Protein AF-G8X492-F1 (afdb_monomer_lite)

Foldseek 3Di:
DLVVLQPPDHPDPLSVLLVVLVVCLVVDQAPVSVVVSVVSLVVSCVVCVCVQVDWDADPVPRDIDGPSPSSNVSSVVVVVCVVPSCPPHPPPPPPPPD

Structure (mmCIF, N/CA/C/O backbone):
data_AF-G8X492-F1
#
_entry.id   AF-G8X492-F1
#
loop_
_atom_site.group_PDB
_atom_site.id
_atom_site.type_symbol
_atom_site.label_atom_id
_atom_site.label_alt_id
_atom_site.label_comp_id
_atom_site.label_asym_id
_atom_site.label_entity_id
_atom_site.label_seq_id
_atom_site.pdbx_PDB_ins_code
_atom_site.Cartn_x
_atom_site.Cartn_y
_atom_site.Cartn_z
_atom_site.occupancy
_atom_site.B_iso_or_equiv
_atom_site.auth_seq_id
_atom_site.auth_comp_id
_atom_site.auth_asym_id
_atom_site.auth_atom_id
_atom_site.pdbx_PDB_model_num
ATOM 1 N N . MET A 1 1 ? 6.246 -8.115 9.276 1.00 49.22 1 MET A N 1
ATOM 2 C CA . MET A 1 1 ? 6.702 -8.808 8.047 1.00 49.22 1 MET A CA 1
ATOM 3 C C . MET A 1 1 ? 6.786 -7.897 6.802 1.00 49.22 1 MET A C 1
ATOM 5 O O . MET A 1 1 ? 7.782 -7.997 6.102 1.00 49.22 1 MET A O 1
ATOM 9 N N . CYS A 1 2 ? 5.858 -6.963 6.514 1.00 55.06 2 CYS A N 1
ATOM 10 C CA . CYS A 1 2 ? 5.910 -6.137 5.277 1.00 55.06 2 CYS A CA 1
ATOM 11 C C . CYS A 1 2 ? 7.048 -5.096 5.175 1.00 55.06 2 CYS A C 1
ATOM 13 O O . CYS A 1 2 ? 7.421 -4.726 4.067 1.00 55.06 2 CYS A O 1
ATOM 15 N N . ARG A 1 3 ? 7.642 -4.641 6.289 1.00 53.12 3 ARG A N 1
ATOM 16 C CA . ARG A 1 3 ? 8.747 -3.654 6.269 1.00 53.12 3 ARG A CA 1
ATOM 17 C C . ARG A 1 3 ? 10.011 -4.135 5.547 1.00 53.12 3 ARG A C 1
ATOM 19 O O . ARG A 1 3 ? 10.758 -3.299 5.075 1.00 53.12 3 ARG A O 1
ATOM 26 N N . ILE A 1 4 ? 10.238 -5.447 5.444 1.00 57.88 4 ILE A N 1
ATOM 27 C CA . ILE A 1 4 ? 11.383 -6.013 4.700 1.00 57.88 4 ILE A CA 1
ATOM 28 C C . ILE A 1 4 ? 11.210 -5.781 3.193 1.00 57.88 4 ILE A C 1
ATOM 30 O O . ILE A 1 4 ? 12.170 -5.606 2.451 1.00 57.88 4 ILE A O 1
ATOM 34 N N . TRP A 1 5 ? 9.957 -5.762 2.747 1.00 59.66 5 TRP A N 1
ATOM 35 C CA . TRP A 1 5 ? 9.585 -5.707 1.342 1.00 59.66 5 TRP A CA 1
ATOM 36 C C . TRP A 1 5 ? 9.335 -4.279 0.850 1.00 59.66 5 TRP A C 1
ATOM 38 O O . TRP A 1 5 ? 9.206 -4.054 -0.347 1.00 59.66 5 TRP A O 1
ATOM 48 N N . LEU A 1 6 ? 9.294 -3.303 1.755 1.00 61.00 6 LEU A N 1
ATOM 49 C CA . LEU A 1 6 ? 9.253 -1.885 1.426 1.00 61.00 6 LEU A CA 1
ATOM 50 C C . LEU A 1 6 ? 10.595 -1.282 1.813 1.00 61.00 6 LEU A C 1
ATOM 52 O O . LEU A 1 6 ? 10.956 -1.259 2.985 1.00 61.00 6 LEU A O 1
ATOM 56 N N . THR A 1 7 ? 11.336 -0.790 0.822 1.00 63.31 7 THR A N 1
ATOM 57 C CA . THR A 1 7 ? 12.597 -0.079 1.051 1.00 63.31 7 THR A CA 1
ATOM 58 C C . THR A 1 7 ? 12.415 1.006 2.111 1.00 63.31 7 THR A C 1
ATOM 60 O O . THR A 1 7 ? 11.393 1.697 2.120 1.00 63.31 7 THR A O 1
ATOM 63 N N . ALA A 1 8 ? 13.419 1.199 2.974 1.00 60.09 8 ALA A N 1
ATOM 64 C CA . ALA A 1 8 ? 13.394 2.243 4.001 1.00 60.09 8 ALA A CA 1
ATOM 65 C C . ALA A 1 8 ? 13.076 3.629 3.407 1.00 60.09 8 ALA A C 1
ATOM 67 O O . ALA A 1 8 ? 12.309 4.379 4.019 1.00 60.09 8 ALA A O 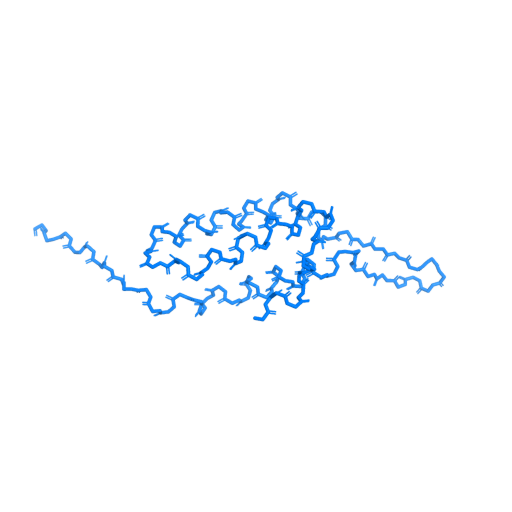1
ATOM 68 N N . ASN A 1 9 ? 13.569 3.877 2.184 1.00 60.59 9 ASN A N 1
ATOM 69 C CA . ASN A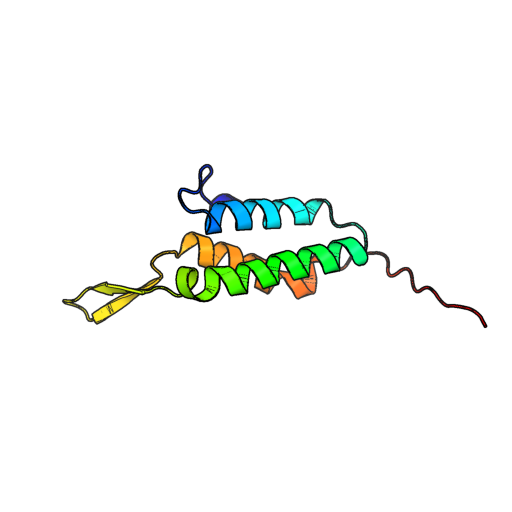 1 9 ? 13.316 5.054 1.359 1.00 60.59 9 ASN A CA 1
ATOM 70 C C . ASN A 1 9 ? 12.694 4.672 -0.009 1.00 60.59 9 ASN A C 1
ATOM 72 O O . ASN A 1 9 ? 13.425 4.419 -0.971 1.00 60.59 9 ASN A O 1
ATOM 76 N N . PRO A 1 10 ? 11.358 4.543 -0.115 1.00 67.69 10 PRO A N 1
ATOM 77 C CA . PRO A 1 10 ? 10.693 4.261 -1.383 1.00 67.69 10 PRO A CA 1
ATOM 78 C C . PRO A 1 10 ? 10.872 5.430 -2.355 1.00 67.69 10 PRO A C 1
ATOM 80 O O . PRO A 1 10 ? 10.389 6.526 -2.099 1.00 67.69 10 PRO A O 1
ATOM 83 N N . LYS A 1 11 ? 11.526 5.186 -3.496 1.00 73.31 11 LYS A N 1
ATOM 84 C CA . LYS A 1 11 ? 11.729 6.214 -4.534 1.00 73.31 11 LYS A CA 1
ATOM 85 C C . LYS A 1 11 ? 10.434 6.612 -5.250 1.00 73.31 11 LYS A C 1
ATOM 87 O O . LYS A 1 11 ? 10.354 7.692 -5.817 1.00 73.31 11 LYS A O 1
ATOM 92 N N . HIS A 1 12 ? 9.436 5.729 -5.243 1.00 86.88 12 HIS A N 1
ATOM 93 C CA . HIS A 1 12 ? 8.154 5.951 -5.903 1.00 86.88 12 HIS A CA 1
ATOM 94 C C . HIS A 1 12 ? 7.030 6.124 -4.877 1.00 86.88 12 HIS A C 1
ATOM 96 O O . HIS A 1 12 ? 6.961 5.382 -3.889 1.00 86.88 12 HIS A O 1
ATOM 102 N N . LYS A 1 13 ? 6.117 7.063 -5.156 1.00 90.88 13 LYS A N 1
ATOM 103 C CA . LYS A 1 13 ? 4.990 7.445 -4.287 1.00 90.88 13 LYS A CA 1
ATOM 104 C C . LYS A 1 13 ? 4.156 6.241 -3.833 1.00 90.88 13 LYS A C 1
ATOM 106 O O . LYS A 1 13 ? 3.827 6.135 -2.657 1.00 90.88 13 LYS A O 1
ATOM 111 N N . SER A 1 14 ? 3.946 5.267 -4.722 1.00 91.81 14 SER A N 1
ATOM 112 C CA . SER A 1 14 ? 3.229 4.019 -4.412 1.00 91.81 14 SER A CA 1
ATOM 113 C C . SER A 1 14 ? 3.802 3.262 -3.209 1.00 91.81 14 SER A C 1
ATOM 115 O O . SER A 1 14 ? 3.049 2.825 -2.342 1.00 91.81 14 SER A O 1
ATOM 117 N N . GLY A 1 15 ? 5.127 3.126 -3.115 1.00 91.19 15 GLY A N 1
ATOM 118 C CA . GLY A 1 15 ? 5.773 2.434 -2.000 1.00 91.19 15 GLY A CA 1
ATOM 119 C C . GLY A 1 15 ? 5.721 3.238 -0.701 1.00 91.19 15 GLY A C 1
ATOM 120 O O . GLY A 1 15 ? 5.575 2.655 0.374 1.00 91.19 15 GLY A O 1
ATOM 121 N N . PHE A 1 16 ? 5.807 4.568 -0.793 1.00 90.50 16 PHE A N 1
ATOM 122 C CA . PHE A 1 16 ? 5.680 5.457 0.360 1.00 90.50 16 PHE A CA 1
ATOM 123 C C . PHE A 1 16 ? 4.272 5.392 0.954 1.00 90.50 16 PHE A C 1
ATOM 125 O O . PHE A 1 16 ? 4.124 5.128 2.145 1.00 90.50 16 PHE A O 1
ATOM 132 N N . GLU A 1 17 ? 3.239 5.543 0.129 1.00 94.06 17 GLU A N 1
ATOM 133 C CA . GLU A 1 17 ? 1.851 5.497 0.588 1.00 94.06 17 GLU A CA 1
ATOM 134 C C . GLU A 1 17 ? 1.482 4.127 1.158 1.00 94.06 17 GLU A C 1
ATOM 136 O O . GLU A 1 17 ? 0.904 4.051 2.242 1.00 94.06 17 GLU A O 1
ATOM 141 N N . LEU A 1 18 ? 1.910 3.034 0.512 1.00 94.25 18 LEU A N 1
ATOM 142 C CA . LEU A 1 18 ? 1.658 1.689 1.031 1.00 94.25 18 LEU A CA 1
ATOM 143 C C . LEU A 1 18 ? 2.305 1.475 2.404 1.00 94.25 18 LEU A C 1
ATOM 145 O O . LEU A 1 18 ? 1.725 0.814 3.265 1.00 94.25 18 LEU A O 1
ATOM 149 N N . LYS A 1 19 ? 3.497 2.044 2.634 1.00 91.25 19 LYS A N 1
ATOM 150 C CA . LYS A 1 19 ? 4.168 2.006 3.941 1.00 91.25 19 LYS A CA 1
ATOM 151 C C . LYS A 1 19 ? 3.348 2.741 5.000 1.00 91.25 19 LYS A C 1
ATOM 153 O O . LYS A 1 19 ? 3.189 2.208 6.096 1.00 91.25 19 LYS A O 1
ATOM 158 N N . GLN A 1 20 ? 2.819 3.922 4.678 1.00 91.69 20 GLN A N 1
ATOM 159 C CA . GLN A 1 20 ? 1.972 4.689 5.598 1.00 91.69 20 GLN A CA 1
ATOM 160 C C . GLN A 1 20 ? 0.701 3.912 5.957 1.00 91.69 20 GLN A C 1
ATOM 162 O O . GLN A 1 20 ? 0.385 3.762 7.137 1.00 91.69 20 GLN A O 1
ATOM 167 N N . ILE A 1 21 ? 0.027 3.333 4.959 1.00 93.75 21 ILE A N 1
ATOM 168 C CA . ILE A 1 21 ? -1.152 2.483 5.169 1.00 93.75 21 ILE A CA 1
ATOM 169 C C . ILE A 1 21 ? -0.785 1.284 6.054 1.00 93.75 21 ILE A C 1
ATOM 171 O O . ILE A 1 21 ? -1.461 1.015 7.043 1.00 93.75 21 ILE A O 1
ATOM 175 N N . ALA A 1 22 ? 0.318 0.589 5.775 1.00 91.62 22 ALA A N 1
ATOM 176 C CA . ALA A 1 22 ? 0.730 -0.577 6.556 1.00 91.62 22 ALA A CA 1
ATOM 177 C C . ALA A 1 22 ? 1.014 -0.251 8.035 1.00 91.62 22 ALA A C 1
ATOM 179 O O . ALA A 1 22 ? 0.670 -1.041 8.910 1.00 91.62 22 ALA A O 1
ATOM 180 N N . VAL A 1 23 ? 1.617 0.904 8.335 1.00 90.44 23 VAL A N 1
ATOM 181 C CA . VAL A 1 23 ? 1.899 1.322 9.721 1.00 90.44 23 VAL A CA 1
ATOM 182 C C . VAL A 1 23 ? 0.610 1.617 10.494 1.00 90.44 23 VAL A C 1
ATOM 184 O O . VAL A 1 23 ? 0.519 1.273 11.673 1.00 90.44 23 VAL A O 1
ATOM 187 N N . LYS A 1 24 ? -0.415 2.175 9.833 1.00 91.19 24 LYS A N 1
ATOM 188 C CA . LYS A 1 24 ? -1.713 2.483 10.459 1.00 91.19 24 LYS A CA 1
ATOM 189 C C . LYS A 1 24 ? -2.417 1.255 11.045 1.00 91.19 24 LYS A C 1
ATOM 191 O O . LYS A 1 24 ? -3.182 1.419 11.992 1.00 91.19 24 LYS A O 1
ATOM 196 N N . ILE A 1 25 ? -2.120 0.044 10.553 1.00 89.81 25 ILE A N 1
ATOM 197 C CA . ILE A 1 25 ? -2.722 -1.217 11.028 1.00 89.81 25 ILE A CA 1
ATOM 198 C C . ILE A 1 25 ? -2.626 -1.350 12.554 1.00 89.81 25 ILE A C 1
ATOM 200 O O . ILE A 1 25 ? -3.591 -1.752 13.199 1.00 89.81 25 ILE A O 1
ATOM 204 N N . HIS A 1 26 ? -1.491 -0.963 13.143 1.00 86.12 26 HIS A N 1
ATOM 205 C CA . HIS A 1 26 ? -1.244 -1.091 14.583 1.00 86.12 26 HIS A CA 1
ATOM 206 C C . HIS A 1 26 ? -2.128 -0.188 15.458 1.00 86.12 26 HIS A C 1
ATOM 208 O O . HIS A 1 26 ? -2.238 -0.425 16.657 1.00 86.12 26 HIS A O 1
ATOM 214 N N . TYR A 1 27 ? -2.771 0.825 14.873 1.00 88.06 27 TYR A N 1
ATOM 215 C CA . TYR A 1 27 ? -3.587 1.810 15.588 1.00 88.06 27 TYR A CA 1
ATOM 216 C C . TYR A 1 27 ? -5.098 1.593 15.398 1.00 88.06 27 TYR A C 1
ATOM 218 O O . TYR A 1 27 ? -5.916 2.391 15.877 1.00 88.06 27 TYR A O 1
ATOM 226 N N . ILE A 1 28 ? -5.488 0.526 14.694 1.00 89.19 28 ILE A N 1
ATOM 227 C CA . ILE A 1 28 ? -6.887 0.177 14.446 1.00 89.19 28 ILE A CA 1
ATOM 228 C C . ILE A 1 28 ? -7.442 -0.540 15.675 1.00 89.19 28 ILE A C 1
ATOM 230 O O . ILE A 1 28 ? -7.134 -1.699 15.935 1.00 89.19 28 ILE A O 1
ATOM 234 N N . ASN A 1 29 ? -8.287 0.163 16.424 1.00 87.81 29 ASN A N 1
ATOM 235 C CA . ASN A 1 29 ? -8.926 -0.339 17.642 1.00 87.81 29 ASN A CA 1
ATOM 236 C C . ASN A 1 29 ? -10.460 -0.213 17.628 1.00 87.81 29 ASN A C 1
ATOM 238 O O . ASN A 1 29 ? -11.117 -0.564 18.602 1.00 87.81 29 ASN A O 1
ATOM 242 N N . THR A 1 30 ? -11.035 0.283 16.531 1.00 89.06 30 THR A N 1
ATOM 243 C CA . THR A 1 30 ? -12.482 0.420 16.335 1.00 89.06 30 THR A CA 1
ATOM 244 C C . THR A 1 30 ? -12.868 -0.036 14.934 1.00 89.06 30 THR A C 1
ATOM 246 O O . THR A 1 30 ? -12.064 0.051 14.002 1.00 89.06 30 THR A O 1
ATOM 249 N N . GLU A 1 31 ? -14.119 -0.472 14.767 1.00 87.88 31 GLU A N 1
ATOM 250 C CA . GLU A 1 31 ? -14.648 -0.838 13.447 1.00 87.88 31 GLU A CA 1
ATOM 251 C C . GLU A 1 31 ? -14.608 0.359 12.484 1.00 87.88 31 GLU A C 1
ATOM 253 O O . GLU A 1 31 ? -14.197 0.214 11.340 1.00 87.88 31 GLU A O 1
ATOM 258 N N . TYR A 1 32 ? -14.908 1.571 12.963 1.00 90.44 32 TYR A N 1
ATOM 259 C CA . TYR A 1 32 ? -14.807 2.790 12.156 1.00 90.44 32 TYR A CA 1
ATOM 260 C C . TYR A 1 32 ? -13.397 3.009 11.576 1.00 90.44 32 TYR A C 1
ATOM 262 O O . TYR A 1 32 ? -13.243 3.218 10.374 1.00 90.44 32 TYR A O 1
ATOM 270 N N . LYS A 1 33 ? -12.344 2.889 12.401 1.00 91.62 33 LYS A N 1
ATOM 271 C CA . LYS A 1 33 ? -10.953 3.017 11.928 1.00 91.62 33 LYS A CA 1
ATOM 272 C C . LYS A 1 33 ? -10.577 1.920 10.937 1.00 91.62 33 LYS A C 1
ATOM 274 O O . LYS A 1 33 ? -9.838 2.188 9.995 1.00 91.62 33 LYS A O 1
ATOM 279 N N . LYS A 1 34 ? -11.085 0.701 11.137 1.00 91.94 34 LYS A N 1
ATOM 280 C CA . LYS A 1 34 ? -10.903 -0.404 10.191 1.00 91.94 34 LYS A CA 1
ATOM 281 C C . LYS A 1 34 ? -11.527 -0.072 8.835 1.00 91.94 34 LYS A C 1
ATOM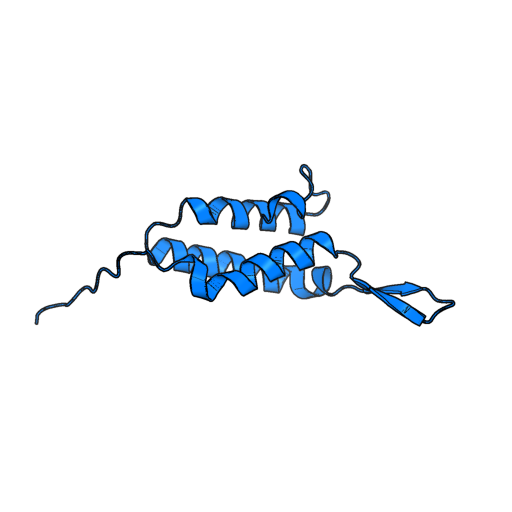 283 O O . LYS A 1 34 ? -10.861 -0.261 7.824 1.00 91.94 34 LYS A O 1
ATOM 288 N N . GLN A 1 35 ? -12.756 0.445 8.809 1.00 92.56 35 GLN A N 1
ATOM 289 C CA . GLN A 1 35 ? -13.435 0.827 7.565 1.00 92.56 35 GLN A CA 1
ATOM 290 C C . GLN A 1 35 ? -12.668 1.924 6.818 1.00 92.56 35 GLN A C 1
ATOM 292 O O . GLN A 1 35 ? -12.372 1.763 5.637 1.00 92.56 35 GLN A O 1
ATOM 297 N N . LEU A 1 36 ? -12.249 2.985 7.518 1.00 95.06 36 LEU A N 1
ATOM 298 C CA . LEU A 1 36 ? -11.412 4.039 6.931 1.00 95.06 36 LEU A CA 1
ATOM 299 C C . LEU A 1 36 ? -10.113 3.484 6.339 1.00 95.06 36 LEU A C 1
ATOM 301 O O . LEU A 1 36 ? -9.743 3.805 5.214 1.00 95.06 36 LEU A O 1
ATOM 305 N N . TRP A 1 37 ? -9.434 2.616 7.085 1.00 95.50 37 TRP A N 1
ATOM 306 C CA . TRP A 1 37 ? -8.193 2.006 6.632 1.00 95.50 37 TRP A CA 1
ATOM 307 C C . TRP A 1 37 ? -8.391 1.102 5.403 1.00 95.50 37 TRP A C 1
ATOM 309 O O . TRP A 1 37 ? -7.562 1.110 4.493 1.00 95.50 37 TRP A O 1
ATOM 319 N N . LEU A 1 38 ? -9.500 0.357 5.333 1.00 95.06 38 LEU A N 1
ATOM 320 C CA . LEU A 1 38 ? -9.853 -0.442 4.156 1.00 95.06 38 LEU A CA 1
ATOM 321 C C . LEU A 1 38 ? -10.099 0.441 2.930 1.00 95.06 38 LEU A C 1
ATOM 323 O O . LEU A 1 38 ? -9.604 0.119 1.853 1.00 95.06 38 LEU A O 1
ATOM 327 N N . MET A 1 39 ? -10.802 1.566 3.094 1.00 96.31 39 MET A N 1
ATOM 328 C CA . MET A 1 39 ? -11.006 2.533 2.011 1.00 96.31 39 MET A CA 1
ATOM 329 C C . MET A 1 39 ? -9.675 3.097 1.504 1.00 96.31 39 MET A C 1
ATOM 331 O O . MET A 1 39 ? -9.467 3.175 0.295 1.00 96.31 39 MET A O 1
ATOM 335 N N . GLU A 1 40 ? -8.742 3.432 2.403 1.00 96.44 40 GLU A N 1
ATOM 336 C CA . GLU A 1 40 ? -7.394 3.869 2.016 1.00 96.44 40 GLU A CA 1
ATOM 337 C C . GLU A 1 40 ? -6.646 2.789 1.220 1.00 96.44 40 GLU A C 1
ATOM 339 O O . GLU A 1 40 ? -6.032 3.091 0.196 1.00 96.44 40 GLU A O 1
ATOM 344 N N . LEU A 1 41 ? -6.714 1.527 1.660 1.00 95.81 41 LEU A N 1
ATOM 345 C CA . LEU A 1 41 ? -6.060 0.411 0.977 1.00 95.81 41 LEU A CA 1
ATOM 346 C C . LEU A 1 41 ? -6.658 0.151 -0.416 1.00 95.81 41 LEU A C 1
ATOM 348 O O . LEU A 1 41 ? -5.907 -0.092 -1.361 1.00 95.81 41 LEU A O 1
ATOM 352 N N . ILE A 1 42 ? -7.987 0.209 -0.549 1.00 96.62 42 ILE A N 1
ATOM 353 C CA . ILE A 1 42 ? -8.696 0.042 -1.827 1.00 96.62 42 ILE A CA 1
ATOM 354 C C . ILE A 1 42 ? -8.328 1.176 -2.783 1.00 96.62 42 ILE A C 1
ATOM 356 O O . ILE A 1 42 ? -7.898 0.914 -3.904 1.00 96.62 42 ILE A O 1
ATOM 360 N N . LYS A 1 43 ? -8.393 2.428 -2.315 1.00 97.75 43 LYS A N 1
ATOM 361 C CA . LYS A 1 43 ? -8.016 3.603 -3.109 1.00 97.75 43 LYS A CA 1
ATOM 362 C C . LYS A 1 43 ? -6.569 3.522 -3.591 1.00 97.75 43 LYS A C 1
ATOM 364 O O . LYS A 1 43 ? -6.267 3.875 -4.731 1.00 97.75 43 LYS A O 1
ATOM 369 N N . TRP A 1 44 ? -5.665 3.040 -2.740 1.00 97.12 44 TRP A N 1
ATOM 370 C CA . TRP A 1 44 ? -4.278 2.799 -3.124 1.00 97.12 44 TRP A CA 1
ATOM 371 C C . TRP A 1 44 ? -4.163 1.718 -4.210 1.00 97.12 44 TRP A C 1
ATOM 373 O O . TRP A 1 44 ? -3.433 1.914 -5.183 1.00 97.12 44 TRP A O 1
ATOM 383 N N . GLU A 1 45 ? -4.895 0.600 -4.084 1.00 96.81 45 GLU A N 1
ATOM 384 C CA . GLU A 1 45 ? -4.913 -0.462 -5.102 1.00 96.81 45 GLU A CA 1
ATOM 385 C C . GLU A 1 45 ? -5.414 0.069 -6.442 1.00 96.81 45 GLU A C 1
ATOM 387 O O . GLU A 1 45 ? -4.812 -0.241 -7.461 1.00 96.81 45 GLU A O 1
ATOM 392 N N . GLU A 1 46 ? -6.480 0.865 -6.448 1.00 97.44 46 GLU A N 1
ATOM 393 C CA . GLU A 1 46 ? -7.032 1.479 -7.658 1.00 97.44 46 GLU A CA 1
ATOM 394 C C . GLU A 1 46 ? -6.035 2.437 -8.309 1.00 97.44 46 GLU A C 1
ATOM 396 O O . GLU A 1 46 ? -5.752 2.316 -9.498 1.00 97.44 46 GLU A O 1
ATOM 401 N N . THR A 1 47 ? -5.431 3.323 -7.512 1.00 97.19 47 THR A N 1
ATOM 402 C CA . THR A 1 47 ? -4.472 4.335 -7.986 1.00 97.19 47 THR A CA 1
ATOM 403 C C . THR A 1 47 ? -3.226 3.702 -8.608 1.00 97.19 47 THR A C 1
ATOM 405 O O . THR A 1 47 ? -2.680 4.217 -9.582 1.00 97.19 47 THR A O 1
ATOM 408 N N . TYR A 1 48 ? -2.748 2.587 -8.049 1.00 96.19 48 TYR A N 1
ATOM 409 C CA . TYR A 1 48 ? -1.488 1.964 -8.456 1.00 96.19 48 TYR A CA 1
ATOM 410 C C . TYR A 1 48 ? -1.653 0.597 -9.114 1.00 96.19 48 TYR A C 1
ATOM 412 O O . TYR A 1 48 ? -0.654 -0.111 -9.265 1.00 96.19 48 TYR A O 1
ATOM 420 N N . ARG A 1 49 ? -2.868 0.215 -9.529 1.00 95.12 49 ARG A N 1
ATOM 421 C CA . ARG A 1 49 ? -3.157 -1.100 -10.124 1.00 95.12 49 ARG A CA 1
ATOM 422 C C . ARG A 1 49 ? -2.249 -1.388 -11.310 1.00 95.12 49 ARG A C 1
ATOM 424 O O . ARG A 1 49 ? -1.580 -2.422 -11.334 1.00 95.12 49 ARG A O 1
ATOM 431 N N . ASP A 1 50 ? -2.186 -0.456 -12.252 1.00 95.44 50 ASP A N 1
ATOM 432 C CA . ASP A 1 50 ? -1.394 -0.611 -13.472 1.00 95.44 50 ASP A CA 1
ATOM 433 C C . ASP A 1 50 ? 0.098 -0.596 -13.159 1.00 95.44 50 ASP A C 1
ATOM 435 O O . ASP A 1 50 ? 0.846 -1.449 -13.634 1.00 95.44 50 ASP A O 1
ATOM 439 N N . PHE A 1 51 ? 0.513 0.285 -12.246 1.00 93.81 51 PHE A N 1
ATOM 440 C CA . PHE A 1 51 ? 1.883 0.342 -11.750 1.00 93.81 51 PHE A CA 1
ATOM 441 C C . PHE A 1 51 ? 2.325 -1.012 -11.174 1.00 93.81 51 PHE A C 1
ATOM 443 O O . PHE A 1 51 ? 3.301 -1.591 -11.635 1.00 93.81 51 PHE A O 1
ATOM 450 N N . ILE A 1 52 ? 1.599 -1.599 -10.218 1.00 93.88 52 ILE A N 1
ATOM 451 C CA . ILE A 1 52 ? 1.999 -2.884 -9.611 1.00 93.88 52 ILE A CA 1
ATOM 452 C C . ILE A 1 52 ? 1.816 -4.092 -10.545 1.00 93.88 52 ILE A C 1
ATOM 454 O O . ILE A 1 52 ? 2.311 -5.186 -10.245 1.00 93.88 52 ILE A O 1
ATOM 458 N N . ASN A 1 53 ? 1.079 -3.928 -11.645 1.00 95.38 53 ASN A N 1
ATOM 459 C CA . ASN A 1 53 ? 0.883 -4.947 -12.674 1.00 95.38 53 ASN A CA 1
ATOM 460 C C . ASN A 1 53 ? 1.827 -4.794 -13.869 1.00 95.38 53 ASN A C 1
ATOM 462 O O . ASN A 1 53 ? 1.896 -5.722 -14.676 1.00 95.38 53 ASN A O 1
ATOM 466 N N . GLN A 1 54 ? 2.597 -3.706 -13.944 1.00 96.12 54 GLN A N 1
ATOM 467 C CA . GLN A 1 54 ? 3.597 -3.496 -14.982 1.00 96.12 54 GLN A CA 1
ATOM 468 C C . GLN A 1 54 ? 4.576 -4.675 -15.035 1.00 96.12 54 GLN A C 1
ATOM 470 O O . GLN A 1 54 ? 5.100 -5.131 -14.009 1.00 96.12 54 GLN A O 1
ATOM 475 N N . LYS A 1 55 ? 4.809 -5.172 -16.252 1.00 96.06 55 LYS A N 1
ATOM 476 C CA . LYS A 1 55 ? 5.725 -6.271 -16.551 1.00 96.06 55 LYS A CA 1
ATOM 477 C C . LYS A 1 55 ? 6.909 -5.743 -17.355 1.00 96.06 55 LYS A C 1
ATOM 479 O O . LYS A 1 55 ? 6.734 -4.962 -18.284 1.00 96.06 55 LYS A O 1
ATOM 484 N N . SER A 1 56 ? 8.094 -6.218 -17.010 1.00 93.94 56 SER A N 1
ATOM 485 C CA . SER A 1 56 ? 9.301 -6.121 -17.824 1.00 93.94 56 SER A CA 1
ATOM 486 C C . SER A 1 56 ? 9.559 -7.481 -18.464 1.00 93.94 56 SER A C 1
ATOM 488 O O . SER A 1 56 ? 9.220 -8.511 -17.875 1.00 93.94 56 SER A O 1
ATOM 490 N N . TYR A 1 57 ? 10.151 -7.483 -19.652 1.00 96.00 57 TYR A N 1
ATOM 491 C CA . TYR A 1 57 ? 10.355 -8.680 -20.462 1.00 96.00 57 TYR A CA 1
ATOM 492 C C . TYR A 1 57 ? 11.826 -8.813 -20.836 1.00 96.00 57 TYR A C 1
ATOM 494 O O . TYR A 1 57 ? 12.510 -7.810 -21.034 1.00 96.00 57 TYR A O 1
ATOM 502 N N . ASN A 1 58 ? 12.298 -10.051 -20.944 1.00 95.06 58 ASN A N 1
ATOM 503 C CA . ASN A 1 58 ? 13.541 -10.362 -21.628 1.00 95.06 58 ASN A CA 1
ATOM 504 C C . ASN A 1 58 ? 13.205 -10.675 -23.103 1.00 95.06 58 ASN A C 1
ATOM 506 O O . ASN A 1 58 ? 12.500 -11.661 -23.340 1.00 95.06 58 ASN A O 1
ATOM 510 N N . PRO A 1 59 ? 13.690 -9.875 -24.073 1.00 92.25 59 PRO A N 1
ATOM 511 C CA . PRO A 1 59 ? 13.368 -10.056 -25.489 1.00 92.25 59 PRO A CA 1
ATOM 512 C C . PRO A 1 59 ? 13.912 -11.366 -26.079 1.00 92.25 59 PRO A C 1
ATOM 514 O O . PRO A 1 59 ? 13.318 -11.894 -27.009 1.00 92.25 59 PRO A O 1
ATOM 517 N N . GLU A 1 60 ? 14.987 -11.926 -25.522 1.00 94.75 60 GLU A N 1
ATOM 518 C CA . GLU A 1 60 ? 15.638 -13.136 -26.044 1.00 94.75 60 GLU A CA 1
ATOM 519 C C . GLU A 1 60 ? 14.946 -14.423 -25.582 1.00 94.75 60 GLU A C 1
ATOM 521 O O . GLU A 1 60 ? 14.857 -15.397 -26.320 1.00 94.75 60 GLU A O 1
ATOM 526 N N . THR 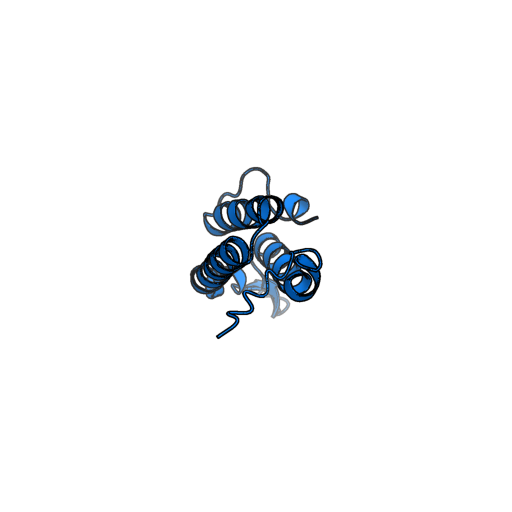A 1 61 ? 14.450 -14.443 -24.341 1.00 94.50 61 THR A N 1
ATOM 527 C CA . THR A 1 61 ? 13.865 -15.654 -23.730 1.00 94.50 61 THR A CA 1
ATOM 528 C C . THR A 1 61 ? 12.340 -15.618 -23.639 1.00 94.50 61 THR A C 1
ATOM 530 O O . THR A 1 61 ? 11.734 -16.594 -23.200 1.00 94.50 61 THR A O 1
ATOM 533 N N . GLY A 1 62 ? 11.709 -14.479 -23.949 1.00 93.31 62 GLY A N 1
ATOM 534 C CA . GLY A 1 62 ? 10.266 -14.252 -23.790 1.00 93.31 62 GLY A CA 1
ATOM 535 C C . GLY A 1 62 ? 9.778 -14.230 -22.334 1.00 93.31 62 GLY A C 1
ATOM 536 O O . GLY A 1 62 ? 8.590 -14.039 -22.066 1.00 93.31 62 GLY A O 1
ATOM 537 N N . ARG A 1 63 ? 10.674 -14.420 -21.357 1.00 94.00 63 ARG A N 1
ATOM 538 C CA . ARG A 1 63 ? 10.328 -14.433 -19.932 1.00 94.00 63 ARG A CA 1
ATOM 539 C C . ARG A 1 63 ? 9.980 -13.029 -19.461 1.00 94.00 63 ARG A C 1
ATOM 541 O O . ARG A 1 63 ? 10.615 -12.056 -19.860 1.00 94.00 63 ARG A O 1
ATOM 548 N N . TYR A 1 64 ? 9.028 -12.935 -18.537 1.00 95.25 64 TYR A N 1
ATOM 549 C CA . TYR A 1 64 ? 8.636 -11.666 -17.937 1.00 95.25 64 TYR A CA 1
ATOM 550 C C . TYR A 1 64 ? 8.740 -11.689 -16.421 1.00 95.25 64 TYR A C 1
ATOM 552 O O . TYR A 1 64 ? 8.722 -12.732 -15.765 1.00 95.25 64 TYR A O 1
ATOM 560 N N . TRP A 1 65 ? 8.791 -10.498 -15.846 1.00 94.00 65 TRP A N 1
ATOM 561 C CA . TRP A 1 65 ? 8.657 -10.309 -14.418 1.00 94.00 65 TRP A CA 1
ATOM 562 C C . TRP A 1 65 ? 7.937 -9.007 -14.103 1.00 94.00 65 TRP A C 1
ATOM 564 O O . TRP A 1 65 ? 7.984 -8.059 -14.876 1.00 94.00 65 TRP A O 1
ATOM 574 N N . TYR A 1 66 ? 7.279 -8.933 -12.945 1.00 94.31 66 TYR A N 1
ATOM 575 C CA . TYR A 1 66 ? 6.711 -7.662 -12.496 1.00 94.31 66 TYR A CA 1
ATOM 576 C C . TYR A 1 66 ? 7.829 -6.652 -12.257 1.00 94.31 66 TYR A C 1
ATOM 578 O O . TYR A 1 66 ? 8.793 -6.969 -11.562 1.00 94.31 66 TYR A O 1
ATOM 586 N N . THR A 1 67 ? 7.693 -5.447 -12.794 1.00 92.69 67 THR A N 1
ATOM 587 C CA . THR A 1 67 ? 8.685 -4.377 -12.636 1.00 92.69 67 THR A CA 1
ATOM 588 C C . THR A 1 67 ? 8.790 -3.964 -11.165 1.00 92.69 67 THR A C 1
ATOM 590 O O . THR A 1 67 ? 9.880 -3.856 -10.612 1.00 92.69 67 THR A O 1
ATOM 593 N N . HIS A 1 68 ? 7.651 -3.883 -10.470 1.00 92.12 68 HIS A N 1
ATOM 594 C CA . HIS A 1 68 ? 7.555 -3.391 -9.089 1.00 92.12 68 HIS A CA 1
ATOM 595 C C . HIS A 1 68 ? 7.277 -4.512 -8.076 1.00 92.12 68 HIS A C 1
ATOM 597 O O . HIS A 1 68 ? 6.365 -4.425 -7.249 1.00 92.12 68 HIS A O 1
ATOM 603 N N . LYS A 1 69 ? 8.060 -5.603 -8.139 1.00 90.38 69 LYS A N 1
ATOM 604 C CA . LYS A 1 69 ? 7.830 -6.851 -7.367 1.00 90.38 69 LYS A CA 1
ATOM 605 C C . LYS A 1 69 ? 7.617 -6.620 -5.878 1.00 90.38 69 LYS A C 1
ATOM 607 O O . LYS A 1 69 ? 6.752 -7.245 -5.276 1.00 90.38 69 LYS A O 1
ATOM 612 N N . MET A 1 70 ? 8.435 -5.757 -5.289 1.00 90.06 70 MET A N 1
ATOM 613 C CA . MET A 1 70 ? 8.501 -5.556 -3.844 1.00 90.06 70 MET A CA 1
ATOM 614 C C . MET A 1 70 ? 7.244 -4.853 -3.313 1.00 90.06 70 MET A C 1
ATOM 616 O O . MET A 1 70 ? 6.628 -5.318 -2.351 1.00 90.06 70 MET A O 1
ATOM 620 N N . VAL A 1 71 ? 6.785 -3.813 -4.018 1.00 91.31 71 VAL A N 1
ATOM 621 C CA . VAL A 1 71 ? 5.530 -3.109 -3.711 1.00 91.31 71 VAL A CA 1
ATOM 622 C C . VAL A 1 71 ? 4.337 -4.053 -3.885 1.00 91.31 71 VAL A C 1
ATOM 624 O O . VAL A 1 71 ? 3.526 -4.198 -2.971 1.00 91.31 71 VAL A O 1
ATOM 627 N N . LYS A 1 72 ? 4.280 -4.784 -5.007 1.00 93.06 72 LYS A N 1
ATOM 628 C CA . LYS A 1 72 ? 3.222 -5.769 -5.278 1.00 93.06 72 LYS A CA 1
ATOM 629 C C . LYS A 1 72 ? 3.153 -6.861 -4.206 1.00 93.06 72 LYS A C 1
ATOM 631 O O . LYS A 1 72 ? 2.073 -7.160 -3.705 1.00 93.06 72 LYS A O 1
ATOM 636 N N . ARG A 1 73 ? 4.295 -7.455 -3.838 1.00 92.31 73 ARG A N 1
ATOM 637 C CA . ARG A 1 73 ? 4.376 -8.498 -2.801 1.00 92.31 73 ARG A CA 1
ATOM 638 C C . ARG A 1 73 ? 3.900 -7.975 -1.450 1.00 92.31 73 ARG A C 1
ATOM 640 O O . ARG A 1 73 ? 3.089 -8.636 -0.811 1.00 92.31 73 ARG A O 1
ATOM 647 N N . SER A 1 74 ? 4.347 -6.783 -1.054 1.00 91.69 74 SER A N 1
ATOM 648 C CA . SER A 1 74 ? 3.921 -6.137 0.196 1.00 91.69 74 SER A CA 1
ATOM 649 C C . SER A 1 74 ? 2.406 -5.964 0.248 1.00 91.69 74 SER A C 1
ATOM 651 O O . SER A 1 74 ? 1.770 -6.361 1.223 1.00 91.69 74 SER A O 1
ATOM 653 N N . PHE A 1 75 ? 1.824 -5.439 -0.831 1.00 94.00 75 PHE A N 1
ATOM 654 C CA . PHE A 1 75 ? 0.383 -5.266 -0.950 1.00 94.00 75 PHE A CA 1
ATOM 655 C C . PHE A 1 75 ? -0.365 -6.603 -0.874 1.00 94.00 75 PHE A C 1
ATOM 657 O O . PHE A 1 75 ? -1.313 -6.739 -0.106 1.00 94.00 75 PHE A O 1
ATOM 664 N N . MET A 1 76 ? 0.091 -7.623 -1.609 1.00 93.75 76 MET A N 1
ATOM 665 C CA . MET A 1 76 ? -0.537 -8.947 -1.599 1.00 93.75 76 MET A CA 1
ATOM 666 C C . MET A 1 76 ? -0.512 -9.611 -0.221 1.00 93.75 76 MET A C 1
ATOM 668 O O . MET A 1 76 ? -1.485 -10.262 0.146 1.00 93.75 76 MET A O 1
ATOM 672 N N . VAL A 1 77 ? 0.569 -9.453 0.548 1.00 92.44 77 VAL A N 1
ATOM 673 C CA . VAL A 1 77 ? 0.644 -9.977 1.921 1.00 92.44 77 VAL A CA 1
ATOM 674 C C . VAL A 1 77 ? -0.399 -9.303 2.810 1.00 92.44 77 VAL A C 1
ATOM 676 O O . VAL A 1 77 ? -1.124 -9.999 3.515 1.00 92.44 77 VAL A O 1
ATOM 679 N N . ILE A 1 78 ? -0.523 -7.974 2.733 1.00 91.94 78 ILE A N 1
ATOM 680 C CA . ILE A 1 78 ? -1.541 -7.220 3.482 1.00 91.94 78 ILE A CA 1
ATOM 681 C C . ILE A 1 78 ? -2.944 -7.691 3.080 1.00 91.94 78 ILE A C 1
ATOM 683 O O . ILE A 1 78 ? -3.739 -8.051 3.944 1.00 91.94 78 ILE A O 1
ATOM 687 N N . LYS A 1 79 ? -3.224 -7.771 1.773 1.00 92.25 79 LYS A N 1
ATOM 688 C CA . LYS A 1 79 ? -4.523 -8.194 1.228 1.00 92.25 79 LYS A CA 1
ATOM 689 C C . LYS A 1 79 ? -4.907 -9.613 1.660 1.00 92.25 79 LYS A C 1
ATOM 691 O O . LYS A 1 79 ? -6.048 -9.848 2.037 1.00 92.25 79 LYS A O 1
ATOM 696 N N . LYS A 1 80 ? -3.954 -10.550 1.664 1.00 91.50 80 LYS A N 1
ATOM 697 C CA . LYS A 1 80 ? -4.172 -11.930 2.133 1.00 91.50 80 LYS A CA 1
ATOM 698 C C . LYS A 1 80 ? -4.384 -12.026 3.643 1.00 91.50 80 LYS A C 1
ATOM 700 O O . LYS A 1 80 ? -5.079 -12.929 4.090 1.00 91.50 80 LYS A O 1
ATOM 705 N N . ALA A 1 81 ? -3.792 -11.123 4.423 1.00 90.00 81 ALA A N 1
ATOM 706 C CA . ALA A 1 81 ? -3.949 -11.111 5.873 1.00 90.00 81 ALA A CA 1
ATOM 707 C C . ALA A 1 81 ? -5.316 -10.570 6.328 1.00 90.00 81 ALA A C 1
ATOM 709 O O . ALA A 1 81 ? -5.733 -10.891 7.440 1.00 90.00 81 ALA A O 1
ATOM 710 N N . LEU A 1 82 ? -6.026 -9.802 5.484 1.00 87.12 82 LEU A N 1
ATOM 711 C CA . LEU A 1 82 ? -7.282 -9.113 5.826 1.00 87.12 82 LEU A CA 1
ATOM 712 C C . LEU A 1 82 ? -8.311 -9.958 6.598 1.00 87.12 82 LEU A C 1
ATOM 714 O O . LEU A 1 82 ? -8.810 -9.443 7.600 1.00 87.12 82 LEU A O 1
ATOM 718 N N . PRO A 1 83 ? -8.618 -11.218 6.214 1.00 82.88 83 PRO A N 1
ATOM 719 C CA . PRO A 1 83 ? -9.647 -12.002 6.901 1.00 82.88 83 PRO A CA 1
ATOM 720 C C . PRO A 1 83 ? -9.335 -12.238 8.382 1.00 82.88 83 PRO A C 1
ATOM 722 O O . PRO A 1 83 ? -10.234 -12.221 9.214 1.00 82.88 83 PRO A O 1
ATOM 725 N N . ASN A 1 84 ? -8.052 -12.395 8.717 1.00 82.62 84 ASN A N 1
ATOM 726 C CA . ASN A 1 84 ? -7.600 -12.761 10.060 1.00 82.62 84 ASN A CA 1
ATOM 727 C C . ASN A 1 84 ? -6.971 -11.587 10.830 1.00 82.62 84 ASN A C 1
ATOM 729 O O . ASN A 1 84 ? -6.575 -11.737 11.984 1.00 82.62 84 ASN A O 1
ATOM 733 N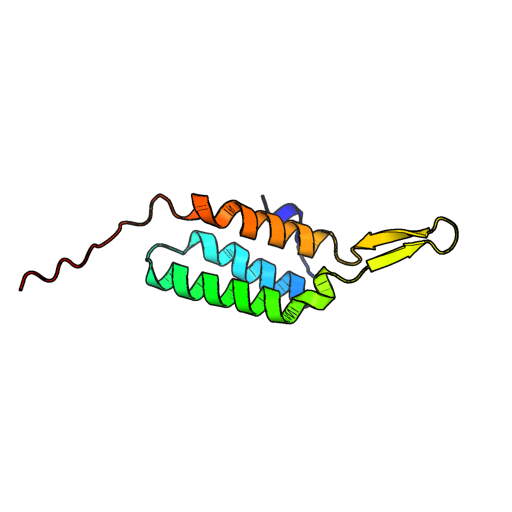 N . MET A 1 85 ? -6.849 -10.411 10.209 1.00 80.38 85 MET A N 1
ATOM 734 C CA . MET A 1 85 ? -6.080 -9.295 10.770 1.00 80.38 85 MET A CA 1
ATOM 735 C C . MET A 1 85 ? -6.780 -8.600 11.946 1.00 80.38 85 MET A C 1
ATOM 737 O O . MET A 1 85 ? -6.120 -7.971 12.769 1.00 80.38 85 MET A O 1
ATOM 741 N N . PHE A 1 86 ? -8.108 -8.721 12.038 1.00 78.81 86 PHE A N 1
ATOM 742 C CA . PHE A 1 86 ? -8.947 -7.946 12.961 1.00 78.81 86 PHE A CA 1
ATOM 743 C C . PHE A 1 86 ? -9.769 -8.794 13.941 1.00 78.81 86 PHE A C 1
ATOM 745 O O . PHE A 1 86 ? -10.710 -8.285 14.547 1.00 78.81 86 PHE A O 1
ATOM 752 N N . CYS A 1 87 ? -9.416 -10.067 14.149 1.00 71.06 87 CYS A N 1
ATOM 753 C CA . CYS A 1 87 ? -10.205 -11.014 14.954 1.00 71.06 87 CYS A CA 1
ATOM 754 C C . CYS A 1 87 ? -10.451 -10.598 16.419 1.00 71.06 87 CYS A C 1
ATOM 756 O O . CYS A 1 87 ? -11.297 -11.191 17.077 1.00 71.06 87 CYS A O 1
ATOM 758 N N . LYS A 1 88 ? -9.727 -9.601 16.947 1.00 64.12 88 LYS A N 1
ATOM 759 C CA . LYS A 1 88 ? -9.853 -9.122 18.335 1.00 64.12 88 LYS A CA 1
ATOM 760 C C . LYS A 1 88 ? -10.567 -7.771 18.478 1.00 64.12 88 LYS A C 1
ATOM 762 O O . LYS A 1 88 ? -10.545 -7.202 19.566 1.00 64.12 88 LYS A O 1
ATOM 767 N N . LEU A 1 89 ? -11.169 -7.224 17.417 1.00 61.81 89 LEU A N 1
ATOM 768 C CA . LEU A 1 89 ? -11.950 -5.992 17.557 1.00 61.81 89 LEU A CA 1
ATOM 769 C C . LEU A 1 89 ? -13.241 -6.295 18.334 1.00 61.81 89 LEU A C 1
ATOM 771 O O . LEU A 1 89 ? -14.000 -7.168 17.907 1.00 61.81 89 LEU A O 1
ATOM 775 N N . PRO A 1 90 ? -13.517 -5.605 19.457 1.00 55.59 90 PRO A N 1
ATOM 776 C CA . PRO A 1 90 ? -14.769 -5.793 20.168 1.00 55.59 90 PRO A CA 1
ATOM 777 C C . PRO A 1 90 ? -15.910 -5.379 19.239 1.00 55.59 9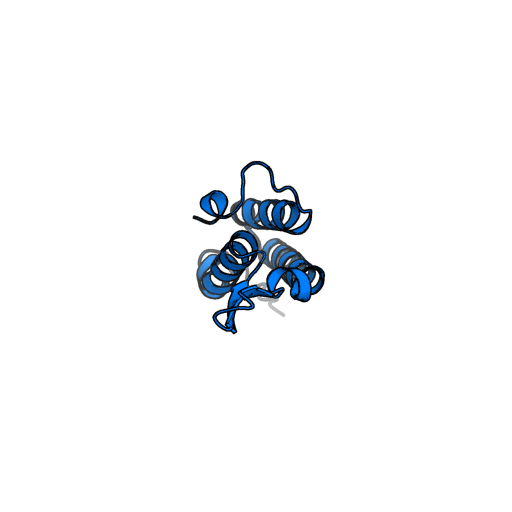0 PRO A C 1
ATOM 779 O O . PRO A 1 90 ? -16.045 -4.205 18.884 1.00 55.59 90 PRO A O 1
ATOM 782 N N . GLN A 1 91 ? -16.739 -6.346 18.841 1.00 56.78 91 GLN A N 1
ATOM 783 C CA . GLN A 1 91 ? -18.036 -6.054 18.251 1.00 56.78 91 GLN A CA 1
ATOM 784 C C . GLN A 1 91 ? -18.868 -5.379 19.339 1.00 56.78 91 GLN A C 1
ATOM 786 O O . GLN A 1 91 ? -19.541 -6.040 20.128 1.00 56.78 91 GLN A O 1
ATOM 791 N N . LYS A 1 92 ? -18.826 -4.047 19.413 1.00 52.12 92 LYS A N 1
ATOM 792 C CA . LYS A 1 92 ? -19.886 -3.300 20.085 1.00 52.12 92 LYS A CA 1
ATOM 793 C C . LYS A 1 92 ? -21.127 -3.472 19.211 1.00 52.12 92 LYS A C 1
ATOM 795 O O . LYS A 1 92 ? -21.409 -2.647 18.350 1.00 52.12 92 LYS A O 1
ATOM 800 N N . GLN A 1 93 ? -21.823 -4.598 19.387 1.00 50.34 93 GLN A N 1
ATOM 801 C CA . GLN A 1 93 ? -23.200 -4.737 18.944 1.00 50.34 93 GLN A CA 1
ATOM 802 C C . GLN A 1 93 ? -23.978 -3.662 19.689 1.00 50.34 93 GLN A C 1
ATOM 804 O O . GLN A 1 93 ? -24.294 -3.809 20.870 1.00 50.34 93 GLN A O 1
ATOM 809 N N . LEU A 1 94 ? -24.248 -2.550 19.012 1.00 48.78 94 LEU A N 1
ATOM 810 C CA . LEU A 1 94 ? -25.262 -1.616 19.458 1.00 48.78 94 LEU A CA 1
ATOM 811 C C . LEU A 1 94 ? -26.608 -2.321 19.238 1.00 48.78 94 LEU A C 1
ATOM 813 O O . LEU A 1 94 ? -27.274 -2.135 18.225 1.00 48.78 94 LEU A O 1
ATOM 817 N N . ARG A 1 95 ? -26.981 -3.208 20.168 1.00 40.38 95 ARG A N 1
ATOM 818 C CA . ARG A 1 95 ? -28.372 -3.623 20.326 1.00 40.38 95 ARG A CA 1
ATOM 819 C C . ARG A 1 95 ? -29.119 -2.383 20.799 1.00 40.38 95 ARG A C 1
ATOM 821 O O . ARG A 1 95 ? -29.140 -2.088 21.991 1.00 40.38 95 ARG A O 1
ATOM 828 N N . LEU A 1 96 ? -29.682 -1.642 19.850 1.00 43.72 96 LEU A N 1
ATOM 829 C CA . LEU A 1 96 ? -30.808 -0.764 20.124 1.00 43.72 96 LEU A CA 1
ATOM 830 C C . LEU A 1 96 ? -31.909 -1.669 20.683 1.00 43.72 96 LEU A C 1
ATOM 832 O O . LEU A 1 96 ? -32.498 -2.463 19.953 1.00 43.72 96 LEU A O 1
ATOM 836 N N . LYS A 1 97 ? -32.096 -1.631 22.003 1.00 43.56 97 LYS A N 1
ATOM 837 C CA . LYS A 1 97 ? -33.337 -2.093 22.613 1.00 43.56 97 LYS A CA 1
ATOM 838 C C . LYS A 1 97 ? -34.368 -1.015 22.287 1.00 43.56 97 LYS A C 1
ATOM 840 O O . LYS A 1 97 ? -34.272 0.083 22.831 1.00 43.56 97 LYS A O 1
ATOM 845 N N . VAL A 1 98 ? -35.232 -1.317 21.323 1.00 56.81 98 VAL A N 1
ATOM 846 C CA . VAL A 1 98 ? -36.556 -0.696 21.200 1.00 56.81 98 VAL A CA 1
ATOM 847 C C . VAL A 1 98 ? -37.461 -1.373 22.218 1.00 56.81 98 VAL A C 1
ATOM 849 O O . VAL A 1 98 ? -37.295 -2.605 22.388 1.00 56.81 98 VAL A O 1
#

Organism: Flavobacterium columnare (strain ATCC 49512 / CIP 103533 / TG 44/87) (NCBI:txid1041826)

Radius of gyration: 17.22 Å; chains: 1; bounding box: 52×23×49 Å

Sequence (98 aa):
MCRIWLTANPKHKSGFELKQIAVKIHYINTEYKKQLWLMELIKWEETYRDFINQKSYNPETGRYWYTHKMVKRSFMVIKKALPNMFCKLPQKQLRLKV

Secondary structure (DSSP, 8-state):
-GGGTS-SS-SSHHHHHHHHHHHHGGG--SHHHHHHHHHHHHHHHHHHHHHHH-EEE-TTT--EEETTHHHHHHHHHHHHHGGGTTTTS---------

pLDDT: mean 83.96, std 15.93, range [40.38, 97.75]